Protein AF-A0A433WQZ4-F1 (afdb_monomer_lite)

Sequence (74 aa):
SGQRYTNVPGRFRVLLASAIPHKARHFRCHDLRHTYAIRALQQGASIYDVSQQLGHSSVKTTEIYAAWLSRRIR

Secondary structure (DSSP, 8-state):
-----TTHHHHHHHHHHHH-TTTTTT--HHHHHHHHHHHHHHTT--HHHHHHHTT-SSHHHHHHHHHHHHHH--

Radius of gyration: 15.06 Å; chains: 1; bounding box: 31×43×35 Å

Structure (mmCIF, N/CA/C/O backbone):
data_AF-A0A433WQZ4-F1
#
_entry.id   AF-A0A433WQZ4-F1
#
loop_
_atom_site.group_PDB
_atom_site.id
_atom_site.type_symbol
_atom_site.label_atom_id
_atom_site.label_alt_id
_atom_site.label_comp_id
_atom_site.label_asym_id
_atom_site.label_entity_id
_atom_site.label_seq_id
_atom_site.pdbx_PDB_ins_code
_atom_site.Cartn_x
_atom_site.Cartn_y
_atom_site.Cartn_z
_atom_site.occupancy
_atom_site.B_iso_or_equiv
_atom_site.auth_seq_id
_atom_site.auth_comp_id
_atom_site.auth_asym_id
_atom_site.auth_atom_id
_atom_site.pdbx_PDB_model_num
ATOM 1 N N . SER A 1 1 ? 13.145 -26.187 -9.347 1.00 43.38 1 SER A N 1
ATOM 2 C CA . SER A 1 1 ? 13.872 -25.289 -8.425 1.00 43.38 1 SER A CA 1
ATOM 3 C C . SER A 1 1 ? 13.622 -23.850 -8.854 1.00 43.38 1 SER A C 1
ATOM 5 O O . SER A 1 1 ? 14.149 -23.414 -9.868 1.00 43.38 1 SER A O 1
ATOM 7 N N . GLY A 1 2 ? 12.742 -23.120 -8.161 1.00 52.56 2 GLY A N 1
ATOM 8 C CA . GLY A 1 2 ? 12.481 -21.715 -8.493 1.00 52.56 2 GLY A CA 1
ATOM 9 C C . GLY A 1 2 ? 13.752 -20.903 -8.270 1.00 52.56 2 GLY A C 1
ATOM 10 O O . GLY A 1 2 ? 14.197 -20.777 -7.129 1.00 52.56 2 GLY A O 1
ATOM 11 N N . GLN A 1 3 ? 14.376 -20.408 -9.340 1.00 61.69 3 GLN A N 1
ATOM 12 C CA . GLN A 1 3 ? 15.508 -19.497 -9.208 1.00 61.69 3 GLN A CA 1
ATOM 13 C C . GLN A 1 3 ? 15.048 -18.307 -8.365 1.00 61.69 3 GLN A C 1
ATOM 15 O O . GLN A 1 3 ? 14.156 -17.558 -8.764 1.00 61.69 3 GLN A O 1
ATOM 20 N N . ARG A 1 4 ? 15.638 -18.140 -7.177 1.00 57.69 4 ARG A N 1
ATOM 21 C CA . ARG A 1 4 ? 15.454 -16.915 -6.401 1.00 57.69 4 ARG A CA 1
ATOM 22 C C . ARG A 1 4 ? 15.912 -15.762 -7.285 1.00 57.69 4 ARG A C 1
ATOM 24 O O . ARG A 1 4 ? 17.059 -15.740 -7.724 1.00 57.69 4 ARG A O 1
ATOM 31 N N . TYR A 1 5 ? 15.018 -14.818 -7.560 1.00 62.34 5 TYR A N 1
ATOM 32 C CA . TYR A 1 5 ? 15.379 -13.593 -8.257 1.00 62.34 5 TYR A CA 1
ATOM 33 C C . TYR A 1 5 ? 16.323 -12.793 -7.355 1.00 62.34 5 TYR A C 1
ATOM 35 O O . TYR A 1 5 ? 15.891 -12.065 -6.470 1.00 62.34 5 TYR A O 1
ATOM 43 N N . THR A 1 6 ? 17.628 -12.955 -7.552 1.00 69.00 6 THR A N 1
ATOM 44 C CA . THR A 1 6 ? 18.664 -12.303 -6.736 1.00 69.00 6 THR A CA 1
ATOM 45 C C . THR A 1 6 ? 18.791 -10.805 -7.023 1.00 69.00 6 THR A C 1
ATOM 47 O O . THR A 1 6 ? 19.351 -10.075 -6.214 1.00 69.00 6 THR A O 1
ATOM 50 N N . ASN A 1 7 ? 18.232 -10.319 -8.140 1.00 73.56 7 ASN A N 1
ATOM 51 C CA . ASN A 1 7 ? 18.288 -8.912 -8.548 1.00 73.56 7 ASN A CA 1
ATOM 52 C C . ASN A 1 7 ? 16.920 -8.368 -9.008 1.00 73.56 7 ASN A C 1
ATOM 54 O O . ASN A 1 7 ? 16.759 -7.902 -10.140 1.00 73.56 7 ASN A O 1
ATOM 58 N N . VAL A 1 8 ? 15.912 -8.448 -8.134 1.00 76.19 8 VAL A N 1
ATOM 59 C CA . VAL A 1 8 ? 14.566 -7.898 -8.395 1.00 76.19 8 VAL A CA 1
ATOM 60 C C . VAL A 1 8 ? 14.608 -6.408 -8.780 1.00 76.19 8 VAL A C 1
ATOM 62 O O . VAL A 1 8 ? 14.001 -6.064 -9.795 1.00 76.19 8 VAL A O 1
ATOM 65 N N . PRO A 1 9 ? 15.354 -5.519 -8.088 1.00 76.81 9 PRO A N 1
ATOM 66 C CA . PRO A 1 9 ? 15.375 -4.097 -8.439 1.00 76.81 9 PRO A CA 1
ATOM 67 C C . PRO A 1 9 ? 15.986 -3.826 -9.820 1.00 76.81 9 PRO A C 1
ATOM 69 O O . PRO A 1 9 ? 15.484 -2.986 -10.568 1.00 76.81 9 PRO A O 1
ATOM 72 N N . GLY A 1 10 ? 17.055 -4.545 -10.179 1.00 77.25 10 GLY A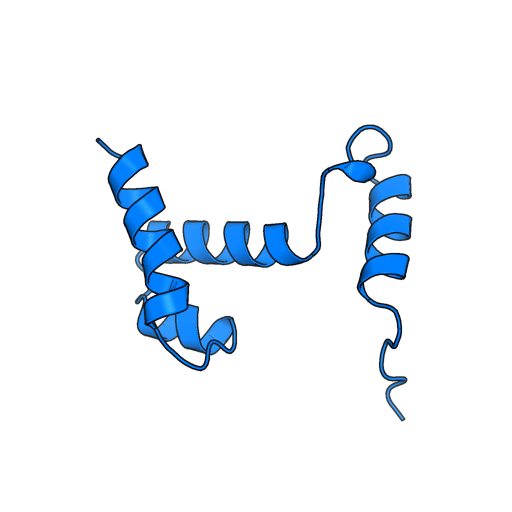 N 1
ATOM 73 C CA . GLY A 1 10 ? 17.714 -4.397 -11.474 1.00 77.25 10 GLY A CA 1
ATOM 74 C C . GLY A 1 10 ? 16.823 -4.841 -12.631 1.00 77.25 10 GLY A C 1
ATOM 75 O O . GLY A 1 10 ? 16.657 -4.096 -13.595 1.00 77.25 10 GLY A O 1
ATOM 76 N N . ARG A 1 11 ? 16.182 -6.013 -12.516 1.00 79.12 11 ARG A N 1
ATOM 77 C CA . ARG A 1 11 ? 15.262 -6.510 -13.556 1.00 79.12 11 ARG A CA 1
ATOM 78 C C . ARG A 1 11 ? 14.002 -5.655 -13.663 1.00 79.12 11 ARG A C 1
ATOM 80 O O . ARG A 1 11 ? 13.543 -5.397 -14.770 1.00 79.12 11 ARG A O 1
ATOM 87 N N . PHE A 1 12 ? 13.488 -5.162 -12.537 1.00 81.06 12 PHE A N 1
ATOM 88 C CA . PHE A 1 12 ? 12.354 -4.240 -12.522 1.00 81.06 12 PHE A CA 1
ATOM 89 C C . PHE A 1 12 ? 12.653 -2.956 -13.303 1.00 81.06 12 PHE A C 1
ATOM 91 O O . PHE A 1 12 ? 11.840 -2.528 -14.117 1.00 81.06 12 PHE A O 1
ATOM 98 N N . ARG A 1 13 ? 13.852 -2.385 -13.135 1.00 80.69 13 ARG A N 1
ATOM 99 C CA . ARG A 1 13 ? 14.276 -1.204 -13.898 1.00 80.69 13 ARG A CA 1
ATOM 100 C C . ARG A 1 13 ? 14.351 -1.473 -15.399 1.00 80.69 13 ARG A C 1
ATOM 102 O O . ARG A 1 13 ? 13.934 -0.618 -16.171 1.00 80.69 13 ARG A O 1
ATOM 109 N N . VAL A 1 14 ? 14.869 -2.633 -15.807 1.00 84.19 14 VAL A N 1
ATOM 110 C CA . VAL A 1 14 ? 14.933 -3.019 -17.227 1.00 84.19 14 VAL A CA 1
ATOM 111 C C . VAL A 1 14 ? 13.528 -3.081 -17.826 1.00 84.19 14 VAL A C 1
ATOM 113 O O . VAL A 1 14 ? 13.279 -2.457 -18.851 1.00 84.19 14 VAL A O 1
ATOM 116 N N . LEU A 1 15 ? 12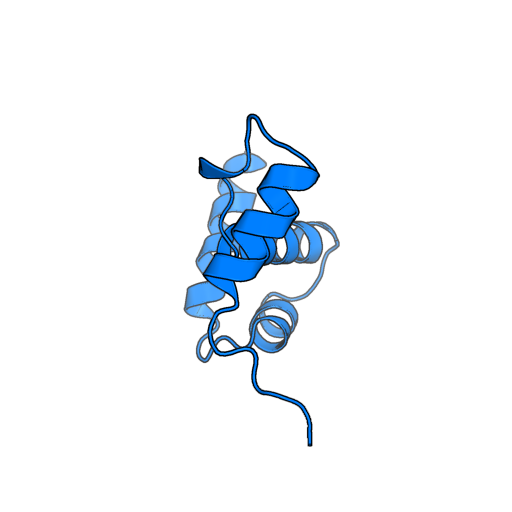.589 -3.743 -17.143 1.00 84.44 15 LEU A N 1
ATOM 117 C CA . LEU A 1 15 ? 11.195 -3.824 -17.590 1.00 84.44 15 LEU A CA 1
ATOM 118 C C . LEU A 1 15 ? 10.532 -2.440 -17.675 1.00 84.44 15 LEU A C 1
ATOM 120 O O . LEU A 1 15 ? 9.862 -2.130 -18.659 1.00 84.44 15 LEU A O 1
ATOM 124 N N . LEU A 1 16 ? 10.756 -1.580 -16.678 1.00 84.75 16 LEU A N 1
ATOM 125 C CA . LEU A 1 16 ? 10.245 -0.209 -16.694 1.00 84.75 16 LEU A CA 1
ATOM 126 C C . LEU A 1 16 ? 10.849 0.639 -17.813 1.00 84.75 16 LEU A C 1
ATOM 128 O O . LEU A 1 16 ? 10.139 1.458 -18.384 1.00 84.75 16 LEU A O 1
ATOM 132 N N . ALA A 1 17 ? 12.135 0.471 -18.126 1.00 84.06 17 ALA A N 1
ATOM 133 C CA . ALA A 1 17 ? 12.791 1.209 -19.202 1.00 84.06 17 ALA A CA 1
ATOM 134 C C . ALA A 1 17 ? 12.208 0.853 -20.574 1.00 84.06 17 ALA A C 1
ATOM 136 O O . ALA A 1 17 ? 12.102 1.729 -21.426 1.00 84.06 17 ALA A O 1
ATOM 137 N N . SER A 1 18 ? 11.779 -0.397 -20.764 1.00 85.00 18 SER A N 1
ATOM 138 C CA . SER A 1 18 ? 11.089 -0.833 -21.981 1.00 85.00 18 SER A CA 1
ATOM 139 C C . SER A 1 18 ? 9.644 -0.331 -22.064 1.00 85.00 18 SER A C 1
ATOM 141 O O . SER A 1 18 ? 9.183 -0.004 -23.151 1.00 85.00 18 SER A O 1
ATOM 143 N N . ALA A 1 19 ? 8.925 -0.258 -20.940 1.00 86.19 19 ALA A N 1
ATOM 144 C CA . ALA A 1 19 ? 7.514 0.140 -20.926 1.00 86.19 19 ALA A CA 1
ATOM 145 C C . ALA A 1 19 ? 7.298 1.664 -20.842 1.00 86.19 19 ALA A C 1
ATOM 147 O O . ALA A 1 19 ? 6.360 2.192 -21.432 1.00 86.19 19 ALA A O 1
ATOM 148 N N . ILE A 1 20 ? 8.128 2.375 -20.070 1.00 83.69 20 ILE A N 1
ATOM 149 C CA . ILE A 1 20 ? 7.974 3.808 -19.766 1.00 83.69 20 ILE A CA 1
ATOM 150 C C . ILE A 1 20 ? 9.360 4.492 -19.697 1.00 83.69 20 ILE A C 1
ATOM 152 O O . ILE A 1 20 ? 9.805 4.909 -18.617 1.00 83.69 20 ILE A O 1
ATOM 156 N N . PRO A 1 21 ? 10.060 4.652 -20.838 1.00 78.19 21 PRO A N 1
ATOM 157 C CA . PRO A 1 21 ? 11.473 5.051 -20.880 1.00 78.19 21 PRO A CA 1
ATOM 158 C C . PRO A 1 21 ? 11.771 6.348 -20.114 1.00 78.19 21 PRO A C 1
ATOM 160 O O . PRO A 1 21 ? 12.735 6.433 -19.354 1.00 78.19 21 PRO A O 1
ATOM 163 N N . HIS A 1 22 ? 10.889 7.344 -20.240 1.00 82.12 22 HIS A N 1
ATOM 164 C CA . HIS A 1 22 ? 11.065 8.674 -19.646 1.00 82.12 22 HIS A CA 1
ATOM 165 C C . HIS A 1 22 ? 10.800 8.737 -18.131 1.00 82.12 22 HIS A C 1
ATOM 167 O O . HIS A 1 22 ? 11.118 9.742 -17.50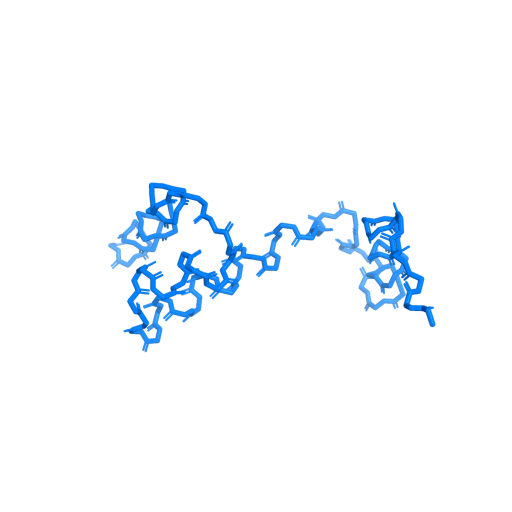0 1.00 82.12 22 HIS A O 1
ATOM 173 N N . LYS A 1 23 ? 10.220 7.690 -17.524 1.00 76.44 23 LYS A N 1
ATOM 174 C CA . LYS A 1 23 ? 9.889 7.655 -16.083 1.00 76.44 23 LYS A CA 1
ATOM 175 C C . LYS A 1 23 ? 10.548 6.509 -15.317 1.00 76.44 23 LYS A C 1
ATOM 177 O O . LYS A 1 23 ? 10.517 6.513 -14.088 1.00 76.44 23 LYS A O 1
ATOM 182 N N . ALA A 1 24 ? 11.201 5.573 -16.006 1.00 76.00 24 ALA A N 1
ATOM 183 C CA . ALA A 1 24 ? 11.808 4.387 -15.403 1.00 76.00 24 ALA A CA 1
ATOM 184 C C . ALA A 1 24 ? 12.825 4.689 -14.285 1.00 76.00 24 ALA A C 1
ATOM 186 O O . ALA A 1 24 ? 12.980 3.897 -13.360 1.00 76.00 24 ALA A O 1
ATOM 187 N N . ARG A 1 25 ? 13.503 5.846 -14.333 1.00 76.00 25 ARG A N 1
ATOM 188 C CA . ARG A 1 25 ? 14.449 6.281 -13.288 1.00 76.00 25 ARG A CA 1
ATOM 18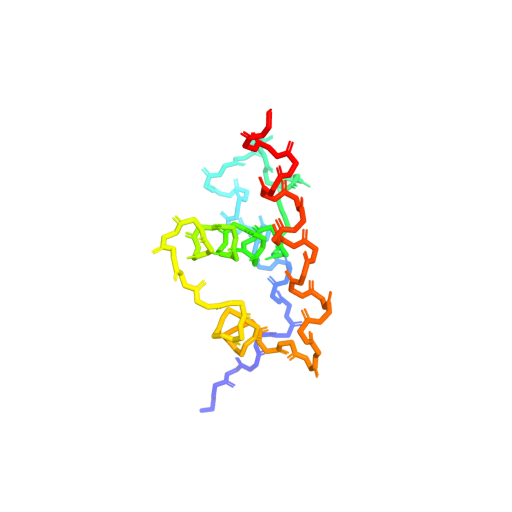9 C C . ARG A 1 25 ? 13.780 6.716 -11.982 1.00 76.00 25 ARG A C 1
ATOM 191 O O . ARG A 1 25 ? 14.429 6.680 -10.940 1.00 76.00 25 ARG A O 1
ATOM 198 N N . HIS A 1 26 ? 12.517 7.132 -12.033 1.00 77.50 26 HIS A N 1
ATOM 199 C CA . HIS A 1 26 ? 11.796 7.670 -10.878 1.00 77.50 26 HIS A CA 1
ATOM 200 C C . HIS A 1 26 ? 10.934 6.627 -10.168 1.00 77.50 26 HIS A C 1
ATOM 202 O O . HIS A 1 26 ? 10.515 6.874 -9.045 1.00 77.50 26 HIS A O 1
ATOM 208 N N . PHE A 1 27 ? 10.691 5.472 -10.794 1.00 80.06 27 PHE A N 1
ATOM 209 C CA . PHE A 1 27 ? 9.812 4.443 -10.252 1.00 80.06 27 PHE A CA 1
ATOM 210 C C . PHE A 1 27 ? 10.622 3.314 -9.599 1.00 80.06 27 PHE A C 1
ATOM 212 O O . PHE A 1 27 ? 11.488 2.691 -10.218 1.00 80.06 27 PHE A O 1
ATOM 219 N N . ARG A 1 28 ? 10.348 3.047 -8.324 1.00 83.19 28 ARG A N 1
ATOM 220 C CA . ARG A 1 28 ? 10.986 2.024 -7.488 1.00 83.19 28 ARG A CA 1
ATOM 221 C C . ARG A 1 28 ? 9.988 0.917 -7.162 1.00 83.19 28 ARG A C 1
ATOM 223 O O . ARG A 1 28 ? 8.781 1.122 -7.148 1.00 83.19 28 ARG A O 1
ATOM 230 N N . CYS A 1 29 ? 10.489 -0.268 -6.812 1.00 82.00 29 CYS A N 1
ATOM 231 C CA . CYS A 1 29 ? 9.627 -1.391 -6.418 1.00 82.00 29 CYS A CA 1
ATOM 232 C C . CYS A 1 29 ? 8.728 -1.058 -5.211 1.00 82.00 29 CYS A C 1
ATOM 234 O O . CYS A 1 29 ? 7.622 -1.579 -5.103 1.00 82.00 29 CYS A O 1
ATOM 236 N N . HIS A 1 30 ? 9.181 -0.174 -4.317 1.00 85.75 30 HIS A N 1
ATOM 237 C CA . HIS A 1 30 ? 8.398 0.271 -3.162 1.00 85.75 30 HIS A CA 1
ATOM 238 C C . HIS A 1 30 ? 7.172 1.110 -3.555 1.00 85.75 30 HIS A C 1
ATOM 240 O O . HIS A 1 30 ? 6.166 1.051 -2.853 1.00 85.75 30 HIS A O 1
ATOM 246 N N . ASP A 1 31 ? 7.186 1.796 -4.701 1.00 85.88 31 ASP A N 1
ATOM 247 C CA . ASP A 1 31 ? 6.051 2.610 -5.162 1.00 85.88 31 ASP A CA 1
ATOM 248 C C . ASP A 1 31 ? 4.826 1.748 -5.495 1.00 85.88 31 ASP A C 1
ATOM 250 O O . ASP A 1 31 ? 3.681 2.181 -5.344 1.00 85.88 31 ASP A O 1
ATOM 254 N N . LEU A 1 32 ? 5.051 0.484 -5.871 1.00 88.25 32 LEU A N 1
ATOM 255 C CA . LEU A 1 32 ? 3.980 -0.497 -6.037 1.00 88.25 32 LEU A CA 1
ATOM 256 C C . LEU A 1 32 ? 3.300 -0.813 -4.703 1.00 88.25 32 LEU A C 1
ATOM 258 O O . LEU A 1 32 ? 2.072 -0.838 -4.640 1.00 88.25 32 LEU A O 1
ATOM 262 N N . ARG A 1 33 ? 4.082 -0.997 -3.628 1.00 89.44 33 ARG A N 1
ATOM 263 C CA . ARG A 1 33 ? 3.550 -1.237 -2.275 1.00 89.44 33 ARG A CA 1
ATOM 264 C C . ARG A 1 33 ? 2.741 -0.038 -1.786 1.00 89.44 33 ARG A C 1
ATOM 266 O O . ARG A 1 33 ? 1.636 -0.224 -1.288 1.00 89.44 33 ARG A O 1
ATOM 273 N N . HIS A 1 34 ? 3.247 1.177 -2.008 1.00 88.44 34 HIS A N 1
ATOM 274 C CA . HIS A 1 34 ? 2.517 2.415 -1.721 1.00 88.44 34 HIS A CA 1
ATOM 275 C C . HIS A 1 34 ? 1.182 2.480 -2.474 1.00 88.44 34 HIS A C 1
ATOM 277 O O . HIS A 1 34 ? 0.135 2.716 -1.874 1.00 88.44 34 HIS A O 1
ATOM 283 N N . THR A 1 35 ? 1.214 2.241 -3.788 1.00 90.69 35 THR A N 1
ATOM 284 C CA . THR A 1 35 ? 0.020 2.295 -4.644 1.00 90.69 35 THR A CA 1
ATOM 285 C C . THR A 1 35 ? -1.030 1.279 -4.206 1.00 90.69 35 THR A C 1
ATOM 287 O O . THR A 1 35 ? -2.214 1.606 -4.139 1.00 90.69 35 THR A O 1
ATOM 290 N N . TYR A 1 36 ? -0.601 0.057 -3.891 1.00 93.88 36 TYR A N 1
ATOM 291 C CA . TYR A 1 36 ? -1.476 -0.995 -3.392 1.00 93.88 36 TYR A CA 1
ATOM 292 C C . TYR A 1 36 ? -2.135 -0.607 -2.067 1.00 93.88 36 TYR A C 1
ATOM 294 O O . TYR A 1 36 ? -3.359 -0.632 -1.968 1.00 93.88 36 TYR A O 1
ATOM 302 N N . ALA A 1 37 ? -1.337 -0.184 -1.083 1.00 92.94 37 ALA A N 1
ATOM 303 C CA . ALA A 1 37 ? -1.836 0.138 0.246 1.00 92.94 37 ALA A CA 1
ATOM 304 C C . ALA A 1 37 ? -2.879 1.261 0.221 1.00 92.94 37 ALA A C 1
ATOM 306 O O . ALA A 1 37 ? -3.941 1.136 0.823 1.00 92.94 37 ALA A O 1
ATOM 307 N N . ILE A 1 38 ? -2.605 2.337 -0.524 1.00 91.75 38 ILE A N 1
ATOM 308 C CA . ILE A 1 38 ? -3.526 3.472 -0.649 1.00 91.75 38 ILE A CA 1
ATOM 309 C C . ILE A 1 38 ? -4.841 3.028 -1.297 1.00 91.75 38 ILE A C 1
ATOM 311 O O . ILE A 1 38 ? -5.908 3.366 -0.792 1.00 91.75 38 ILE A O 1
ATOM 315 N N . ARG A 1 39 ? -4.782 2.254 -2.388 1.00 93.75 39 ARG A N 1
ATOM 316 C CA . ARG A 1 39 ? -5.985 1.785 -3.095 1.00 93.75 39 ARG A CA 1
ATOM 317 C C . ARG A 1 39 ? -6.821 0.834 -2.247 1.00 93.75 39 ARG A C 1
ATOM 319 O O . ARG A 1 39 ? -8.038 0.973 -2.230 1.00 93.75 39 ARG A O 1
ATOM 326 N N . ALA A 1 40 ? -6.180 -0.090 -1.536 1.00 93.25 40 ALA A N 1
ATOM 327 C CA . ALA A 1 40 ? -6.870 -1.022 -0.654 1.00 93.25 40 ALA A CA 1
ATOM 328 C C . ALA A 1 40 ? -7.602 -0.278 0.475 1.00 93.25 40 ALA A C 1
ATOM 330 O O . ALA A 1 40 ? -8.792 -0.498 0.683 1.00 93.25 40 ALA A O 1
ATOM 331 N N . LEU A 1 41 ? -6.934 0.675 1.136 1.00 92.94 41 LEU A N 1
ATOM 332 C CA . LEU A 1 41 ? -7.558 1.496 2.180 1.00 92.94 41 LEU A CA 1
ATOM 333 C C . LEU A 1 41 ? -8.701 2.366 1.629 1.00 92.94 41 LEU A C 1
ATOM 335 O O . LEU A 1 41 ? -9.744 2.482 2.264 1.00 92.94 41 LEU A O 1
ATOM 339 N N . GLN A 1 42 ? -8.551 2.937 0.427 1.00 91.81 42 GLN A N 1
ATOM 340 C CA . GLN A 1 42 ? -9.618 3.701 -0.239 1.00 91.81 42 GLN A CA 1
ATOM 341 C C . GLN A 1 42 ? -10.852 2.858 -0.574 1.00 91.81 42 GLN A C 1
ATOM 343 O O . GLN A 1 42 ? -11.957 3.388 -0.607 1.00 91.81 42 GLN A O 1
ATOM 348 N N . GLN A 1 43 ? -10.671 1.562 -0.825 1.00 94.12 43 GLN A N 1
ATOM 349 C CA . GLN A 1 43 ? -11.757 0.613 -1.083 1.00 94.12 43 GLN A CA 1
ATOM 350 C C . GLN A 1 43 ? -12.385 0.060 0.208 1.00 94.12 43 GLN A C 1
ATOM 352 O O . GLN A 1 43 ? -13.273 -0.784 0.135 1.00 94.12 43 GLN A O 1
ATOM 357 N N . GLY A 1 44 ? -11.947 0.531 1.381 1.00 93.00 44 GLY A N 1
ATOM 358 C CA . GLY A 1 44 ? -12.488 0.121 2.676 1.00 93.00 44 GLY A CA 1
ATOM 359 C C . GLY A 1 44 ? -11.826 -1.118 3.280 1.00 93.00 44 GLY A C 1
ATOM 360 O O . GLY A 1 44 ? -12.358 -1.670 4.240 1.00 93.00 44 GLY A O 1
ATOM 361 N N . ALA A 1 45 ? -10.678 -1.565 2.758 1.00 94.25 45 ALA A N 1
ATOM 362 C CA . ALA A 1 45 ? -9.930 -2.650 3.387 1.00 94.25 45 ALA A CA 1
ATOM 363 C C . ALA A 1 45 ? -9.438 -2.245 4.786 1.00 94.25 45 ALA A C 1
ATOM 365 O O . ALA A 1 45 ? -9.043 -1.099 5.023 1.00 94.25 45 ALA A O 1
ATOM 366 N N . SER A 1 46 ? -9.406 -3.211 5.704 1.00 94.69 46 SER A N 1
ATOM 367 C CA . SER A 1 46 ? -8.848 -3.010 7.039 1.00 94.69 46 SER A CA 1
ATOM 368 C C . SER A 1 46 ? -7.343 -2.749 6.968 1.00 94.69 46 SER A C 1
ATOM 370 O O . SER A 1 46 ? -6.610 -3.408 6.228 1.00 94.69 46 SER A O 1
ATOM 372 N N . ILE A 1 47 ? -6.851 -1.831 7.804 1.00 92.88 47 ILE A N 1
ATOM 373 C CA . ILE A 1 47 ? -5.413 -1.560 7.926 1.00 92.88 47 ILE A CA 1
ATOM 374 C C . ILE A 1 47 ? -4.617 -2.812 8.327 1.00 92.88 47 ILE A C 1
ATOM 376 O O . ILE A 1 47 ? -3.469 -2.975 7.911 1.00 92.88 47 ILE A O 1
ATOM 380 N N . TYR A 1 48 ? -5.235 -3.721 9.084 1.00 93.88 48 TYR A N 1
ATOM 381 C CA . TYR A 1 48 ? -4.623 -4.979 9.499 1.00 93.88 48 TYR A CA 1
ATOM 382 C C . TYR A 1 48 ? -4.450 -5.940 8.316 1.00 93.88 48 TYR A C 1
ATOM 384 O O . TYR A 1 48 ? -3.370 -6.510 8.159 1.00 93.88 48 TYR A O 1
ATOM 392 N N . ASP A 1 49 ? -5.450 -6.043 7.436 1.00 94.06 49 ASP A N 1
ATOM 393 C CA . ASP A 1 49 ? -5.383 -6.889 6.237 1.00 94.06 49 ASP A CA 1
ATOM 394 C C . ASP A 1 49 ? -4.309 -6.384 5.273 1.00 94.06 49 ASP A C 1
ATOM 396 O O . ASP A 1 49 ? -3.468 -7.154 4.806 1.00 94.06 49 ASP A O 1
ATOM 400 N N . VAL A 1 50 ? -4.272 -5.066 5.050 1.00 94.06 50 VAL A N 1
ATOM 401 C CA . VAL A 1 50 ? -3.250 -4.420 4.214 1.00 94.06 50 VAL A CA 1
ATOM 402 C C . VAL A 1 50 ? -1.851 -4.644 4.795 1.00 94.06 50 VAL A C 1
ATOM 404 O O . VAL A 1 50 ? -0.909 -4.941 4.058 1.00 94.06 50 VAL A O 1
ATOM 407 N N . SER A 1 51 ? -1.702 -4.548 6.119 1.00 93.38 51 SER A N 1
ATOM 408 C CA . SER A 1 51 ? -0.434 -4.809 6.810 1.00 93.38 51 SER A CA 1
ATOM 409 C C . SER A 1 51 ? 0.051 -6.245 6.597 1.00 93.38 51 SER A C 1
ATOM 411 O O . SER A 1 51 ? 1.232 -6.454 6.308 1.00 93.38 51 SER A O 1
ATOM 413 N N . GLN A 1 52 ? -0.852 -7.225 6.695 1.00 93.50 52 GLN A N 1
ATOM 414 C CA . GLN A 1 52 ? -0.528 -8.638 6.488 1.00 93.50 52 GLN A CA 1
ATOM 415 C C . GLN A 1 52 ? -0.165 -8.939 5.031 1.00 93.50 52 GLN A C 1
ATOM 417 O O . GLN A 1 52 ? 0.849 -9.581 4.765 1.00 93.50 52 GLN A O 1
ATOM 422 N N . GLN A 1 53 ? -0.929 -8.410 4.072 1.00 93.06 53 GLN A N 1
ATOM 423 C CA . GLN A 1 53 ? -0.675 -8.587 2.635 1.00 93.06 53 GLN A CA 1
ATOM 424 C C . GLN A 1 53 ? 0.678 -8.003 2.202 1.00 93.06 53 GLN A C 1
ATOM 426 O O . GLN A 1 53 ? 1.348 -8.543 1.321 1.00 93.06 53 GLN A O 1
ATOM 431 N N . LEU A 1 54 ? 1.113 -6.914 2.840 1.00 91.62 54 LEU A N 1
ATOM 432 C CA . LEU A 1 54 ? 2.426 -6.311 2.607 1.00 91.62 54 LEU A CA 1
ATOM 433 C C . LEU A 1 54 ? 3.563 -7.006 3.373 1.00 91.62 54 LEU A C 1
ATOM 435 O O . LEU A 1 54 ? 4.737 -6.723 3.102 1.00 91.62 54 LEU A O 1
ATOM 439 N N . GLY A 1 55 ? 3.238 -7.912 4.298 1.00 91.19 55 GLY A N 1
ATOM 440 C CA . GLY A 1 55 ? 4.203 -8.599 5.154 1.00 91.19 55 GLY A CA 1
ATOM 441 C C . GLY A 1 55 ? 4.882 -7.660 6.151 1.00 91.19 55 GLY A C 1
ATOM 442 O O . GLY A 1 55 ? 6.069 -7.819 6.436 1.00 91.19 55 GLY A O 1
ATOM 443 N N . HIS A 1 56 ? 4.175 -6.635 6.629 1.00 91.50 56 HIS A N 1
ATOM 444 C CA . HIS A 1 56 ? 4.703 -5.737 7.649 1.00 91.50 56 HIS A CA 1
ATOM 445 C C . HIS A 1 56 ? 4.653 -6.411 9.022 1.00 91.50 56 HIS A C 1
ATOM 447 O O . HIS A 1 56 ? 3.599 -6.856 9.468 1.00 91.50 56 HIS A O 1
ATOM 453 N N . SER A 1 57 ? 5.790 -6.427 9.720 1.00 88.56 57 SER A N 1
ATOM 454 C CA . SER A 1 57 ? 5.903 -6.961 11.083 1.00 88.56 57 SER A CA 1
ATOM 455 C C . SER A 1 57 ? 5.172 -6.117 12.133 1.00 88.56 57 SER A C 1
ATOM 457 O O . SER A 1 57 ? 4.942 -6.582 13.245 1.00 88.56 57 SER A O 1
ATOM 459 N N . SER A 1 58 ? 4.807 -4.877 11.798 1.00 88.31 58 SER A N 1
ATOM 460 C CA . SER A 1 58 ? 4.046 -3.975 12.656 1.00 88.31 58 SER A CA 1
ATOM 461 C C . SER A 1 58 ? 3.070 -3.143 11.831 1.00 88.31 58 SER A C 1
ATOM 463 O O . SER A 1 58 ? 3.436 -2.591 10.790 1.00 88.31 58 SER A O 1
ATOM 465 N N . VAL A 1 59 ? 1.847 -2.977 12.344 1.00 88.88 59 VAL A N 1
ATOM 466 C CA . VAL A 1 59 ? 0.819 -2.136 11.709 1.00 88.88 59 VAL A CA 1
ATOM 467 C C . VAL A 1 59 ? 1.238 -0.663 11.640 1.00 88.88 59 VAL A C 1
ATOM 469 O O . VAL A 1 59 ? 0.809 0.053 10.740 1.00 88.88 59 VAL A O 1
ATOM 472 N N . LYS A 1 60 ? 2.163 -0.232 12.511 1.00 87.75 60 LYS A N 1
ATOM 473 C CA . LYS A 1 60 ? 2.695 1.137 12.569 1.00 87.75 60 LYS A CA 1
ATOM 474 C C . LYS A 1 60 ? 3.330 1.588 11.251 1.00 87.75 60 LYS A C 1
ATOM 476 O O . LYS A 1 60 ? 3.266 2.758 10.888 1.00 87.75 60 LYS A O 1
ATOM 481 N N . THR A 1 61 ? 3.914 0.661 10.489 1.00 85.69 61 THR A N 1
ATOM 482 C CA . THR A 1 61 ? 4.448 0.960 9.150 1.00 85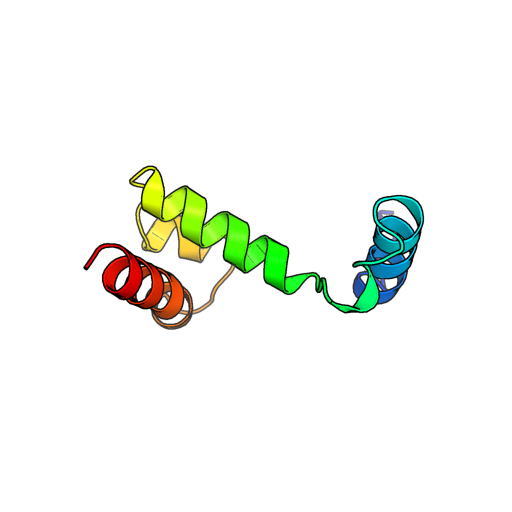.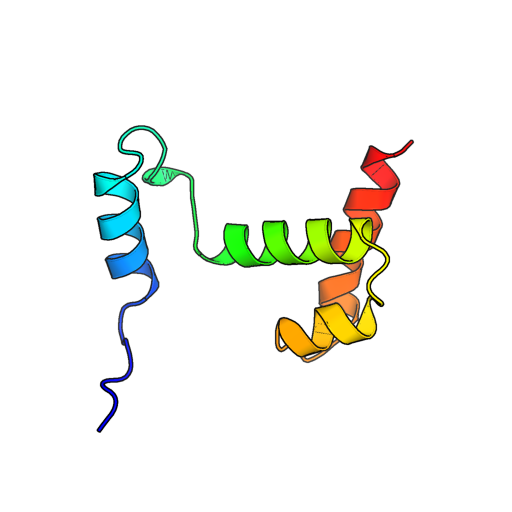69 61 THR A CA 1
ATOM 483 C C . THR A 1 61 ? 3.326 1.234 8.143 1.00 85.69 61 THR A C 1
ATOM 485 O O . THR A 1 61 ? 3.481 2.058 7.245 1.00 85.69 61 THR A O 1
ATOM 488 N N . THR A 1 62 ? 2.176 0.582 8.314 1.00 89.31 62 THR A N 1
ATOM 489 C CA . THR A 1 62 ? 0.981 0.732 7.471 1.00 89.31 62 THR A CA 1
ATOM 490 C C . THR A 1 62 ? 0.186 1.998 7.825 1.00 89.31 62 THR A C 1
ATOM 492 O O . THR A 1 62 ? -0.422 2.601 6.942 1.00 89.31 62 THR A O 1
ATOM 495 N N . GLU A 1 63 ? 0.253 2.469 9.077 1.00 90.25 63 GLU A N 1
ATOM 496 C CA . GLU A 1 63 ? -0.386 3.719 9.538 1.00 90.25 63 GLU A CA 1
ATOM 497 C C . GLU A 1 63 ? 0.046 4.950 8.733 1.00 90.25 63 GLU A C 1
ATOM 499 O O . GLU A 1 63 ? -0.757 5.860 8.529 1.00 90.25 63 GLU A O 1
ATOM 504 N N . ILE A 1 64 ? 1.270 4.961 8.194 1.00 89.38 64 ILE A N 1
ATOM 505 C CA . ILE A 1 64 ? 1.766 6.039 7.321 1.00 89.38 64 ILE A CA 1
ATOM 506 C C . ILE A 1 64 ? 0.845 6.227 6.102 1.00 89.38 64 ILE A C 1
ATOM 508 O O . ILE A 1 64 ? 0.602 7.359 5.679 1.00 89.38 64 ILE A O 1
ATOM 512 N N . TYR A 1 65 ? 0.293 5.140 5.552 1.00 87.44 65 TYR A N 1
ATOM 513 C CA . TYR A 1 65 ? -0.613 5.198 4.400 1.00 87.44 65 TYR A CA 1
ATOM 514 C C . TYR A 1 65 ? -1.983 5.755 4.770 1.00 87.44 65 TYR A C 1
ATOM 516 O O . TYR A 1 65 ? -2.515 6.593 4.041 1.00 87.44 65 TYR A O 1
ATOM 524 N N . ALA A 1 66 ? -2.521 5.343 5.919 1.00 86.25 66 ALA A N 1
ATOM 525 C CA . ALA A 1 66 ? -3.773 5.877 6.439 1.00 86.25 66 ALA A CA 1
ATOM 526 C C . ALA A 1 66 ? -3.643 7.377 6.754 1.00 86.25 66 ALA A C 1
ATOM 528 O O . ALA A 1 66 ? -4.467 8.173 6.313 1.00 86.25 66 ALA A O 1
ATOM 529 N N . ALA A 1 67 ? -2.559 7.788 7.420 1.00 86.88 67 ALA A N 1
ATOM 530 C CA . ALA A 1 67 ? -2.289 9.188 7.735 1.00 86.88 67 ALA A CA 1
ATOM 531 C C . ALA A 1 67 ? -2.139 10.055 6.475 1.00 86.88 67 ALA A C 1
ATOM 533 O O . ALA A 1 67 ? -2.675 11.163 6.412 1.00 86.88 67 ALA A O 1
ATOM 534 N N . TRP A 1 68 ? -1.438 9.557 5.451 1.00 87.38 68 TRP A N 1
ATOM 535 C CA . TRP A 1 68 ? -1.321 10.252 4.170 1.00 87.38 68 TRP A CA 1
ATOM 536 C C . TRP A 1 68 ? -2.680 10.407 3.475 1.00 87.38 68 TRP A C 1
ATOM 538 O O . TRP A 1 68 ? -2.988 11.490 2.977 1.00 87.38 68 TRP A O 1
ATOM 548 N N . LEU A 1 69 ? -3.514 9.361 3.482 1.00 85.44 69 LEU A N 1
ATOM 549 C CA . LEU A 1 69 ? -4.852 9.399 2.892 1.00 85.44 69 LEU A CA 1
ATOM 550 C C . LEU A 1 69 ? -5.758 10.407 3.616 1.00 85.44 69 LEU A C 1
ATOM 552 O O . LEU A 1 69 ? -6.378 11.241 2.957 1.00 85.44 69 LEU A O 1
ATOM 556 N N . SER A 1 70 ? -5.758 10.404 4.952 1.00 79.62 70 SER A N 1
ATOM 557 C CA . SER A 1 70 ? -6.509 11.368 5.767 1.00 79.62 70 SER A CA 1
ATOM 558 C C . SER A 1 70 ? -6.087 12.816 5.505 1.00 79.62 70 SER A C 1
ATOM 560 O O . SER A 1 70 ? -6.930 13.707 5.483 1.00 79.62 70 SER A O 1
ATOM 562 N N . ARG A 1 71 ? -4.795 13.072 5.246 1.00 81.25 71 ARG A N 1
ATOM 563 C CA . ARG A 1 71 ? -4.296 14.408 4.864 1.00 81.25 71 ARG A CA 1
ATOM 564 C C . ARG A 1 71 ? -4.748 14.856 3.474 1.00 81.25 71 ARG A C 1
ATOM 566 O O . ARG A 1 71 ? -4.723 16.051 3.213 1.00 81.25 71 ARG A O 1
ATOM 573 N N . ARG A 1 72 ? -5.101 13.926 2.581 1.00 78.38 72 ARG A N 1
ATOM 574 C CA . ARG A 1 72 ? -5.472 14.216 1.186 1.00 78.38 72 ARG A CA 1
ATOM 575 C C . ARG A 1 72 ? -6.974 14.421 0.980 1.00 78.38 72 ARG A C 1
ATOM 577 O O . ARG A 1 72 ? -7.361 14.973 -0.039 1.00 78.38 72 ARG A O 1
ATOM 584 N N . ILE A 1 73 ? -7.800 13.901 1.887 1.00 68.12 73 ILE A N 1
ATOM 585 C CA . ILE A 1 73 ? -9.271 13.999 1.833 1.00 68.12 73 ILE A CA 1
ATOM 586 C C . ILE A 1 73 ? -9.775 15.253 2.585 1.00 68.12 73 ILE A C 1
ATOM 588 O O . ILE A 1 73 ? -10.967 15.539 2.576 1.00 68.12 73 ILE A O 1
ATOM 592 N N . ARG A 1 74 ? -8.872 16.018 3.209 1.00 53.56 74 ARG A N 1
ATOM 593 C CA . ARG A 1 74 ? -9.183 17.283 3.882 1.00 53.56 74 ARG A CA 1
ATOM 594 C C . ARG A 1 74 ? -9.114 18.475 2.934 1.00 53.56 74 ARG A C 1
ATOM 596 O O . ARG A 1 74 ? -8.227 18.461 2.053 1.00 53.56 74 ARG A O 1
#

Foldseek 3Di:
DPPDPPCPFVVQLVVCCVVPVVCSVPDTPVVVLLVVLLVCVVVVHDLVVSCVVSPPPDSVVSVVSVVVNVVVVD

pLDDT: mean 83.53, std 10.68, range [43.38, 94.69]